Protein AF-A0A366HM52-F1 (afdb_monomer_lite)

InterPro domains:
  IPR000440 NADH:ubiquinone/plastoquinone oxidoreductase, chain 3 [PF00507] (66-163)
  IPR000440 NADH:ubiquinone/plastoquinone oxidoreductase, chain 3 [PTHR11058] (51-164)
  IPR023043 NAD(P)H-quinone oxidoreductase subunit 3, bacterial/plastid [MF_01394] (47-164)
  IPR038430 NADH:ubiquinone oxidoreductase, subunit 3 superfamily [G3DSA:1.20.58.1610] (34-163)

Structure (mmCIF, N/CA/C/O backbone):
data_AF-A0A366HM52-F1
#
_entry.id   AF-A0A366HM52-F1
#
loop_
_atom_site.group_PDB
_atom_site.id
_atom_site.type_symbol
_atom_site.label_atom_id
_atom_site.label_alt_id
_atom_site.label_comp_id
_atom_site.label_asym_id
_atom_site.label_entity_id
_atom_site.label_seq_id
_atom_site.pdbx_PDB_ins_code
_atom_site.Cartn_x
_atom_site.Cartn_y
_atom_site.Cartn_z
_atom_site.occupancy
_atom_site.B_iso_or_equiv
_atom_site.auth_seq_id
_atom_site.auth_comp_id
_atom_site.auth_asym_id
_atom_site.auth_atom_id
_atom_site.pdbx_PDB_model_num
ATOM 1 N N . MET A 1 1 ? 30.828 -22.956 -62.944 1.00 57.06 1 MET A N 1
ATOM 2 C CA . MET A 1 1 ? 30.428 -24.337 -62.572 1.00 57.06 1 MET A CA 1
ATOM 3 C C . MET A 1 1 ? 31.557 -25.180 -61.943 1.00 57.06 1 MET A C 1
ATOM 5 O O . MET A 1 1 ? 31.342 -26.361 -61.714 1.00 57.06 1 MET A O 1
ATOM 9 N N . LEU A 1 2 ? 32.717 -24.611 -61.565 1.00 57.00 2 LEU A N 1
ATOM 10 C CA . LEU A 1 2 ? 33.902 -25.400 -61.168 1.00 57.00 2 LEU A CA 1
ATOM 11 C C . LEU A 1 2 ? 34.063 -25.725 -59.660 1.00 57.00 2 LEU A C 1
ATOM 13 O O . LEU A 1 2 ? 34.934 -26.509 -59.310 1.00 57.00 2 LEU A O 1
ATOM 17 N N . PHE A 1 3 ? 33.243 -25.172 -58.754 1.00 59.06 3 PHE A N 1
ATOM 18 C CA . PHE A 1 3 ? 33.455 -25.298 -57.290 1.00 59.06 3 PHE A CA 1
ATOM 19 C C . PHE A 1 3 ? 32.353 -26.055 -56.521 1.00 59.06 3 PHE A C 1
ATOM 21 O O . PHE A 1 3 ? 32.420 -26.204 -55.299 1.00 59.06 3 PHE A O 1
ATOM 28 N N . ALA A 1 4 ? 31.337 -26.574 -57.215 1.00 60.84 4 ALA A N 1
ATOM 29 C CA . ALA A 1 4 ? 30.258 -27.350 -56.600 1.00 60.84 4 ALA A CA 1
ATOM 30 C C . ALA A 1 4 ? 30.695 -28.694 -55.961 1.00 60.84 4 ALA A C 1
ATOM 32 O O . ALA A 1 4 ? 30.174 -29.012 -54.885 1.00 60.84 4 ALA A O 1
ATOM 33 N N . PRO A 1 5 ? 31.627 -29.487 -56.536 1.00 61.19 5 PRO A N 1
ATOM 34 C CA . PRO A 1 5 ? 31.992 -30.773 -55.940 1.00 61.19 5 PRO A CA 1
ATOM 35 C C . PRO A 1 5 ? 32.843 -30.604 -54.674 1.00 61.19 5 PRO A C 1
ATOM 37 O O . PRO A 1 5 ? 32.618 -31.314 -53.696 1.00 61.19 5 PRO A O 1
ATOM 40 N N . LEU A 1 6 ? 33.726 -29.599 -54.627 1.00 66.06 6 LEU A N 1
ATOM 41 C CA . LEU A 1 6 ? 34.613 -29.351 -53.484 1.00 66.06 6 LEU A CA 1
ATOM 42 C C . LEU A 1 6 ? 33.846 -28.874 -52.237 1.00 66.06 6 LEU A C 1
ATOM 44 O O . LEU A 1 6 ? 34.102 -29.347 -51.132 1.00 66.06 6 LEU A O 1
ATOM 48 N N . ARG A 1 7 ? 32.825 -28.019 -52.407 1.00 64.12 7 ARG A N 1
ATOM 49 C CA . ARG A 1 7 ? 31.928 -27.620 -51.303 1.00 64.12 7 ARG A CA 1
ATOM 50 C C . ARG A 1 7 ? 31.116 -28.793 -50.755 1.00 64.12 7 ARG A C 1
ATOM 52 O O . ARG A 1 7 ? 30.905 -28.868 -49.548 1.00 64.12 7 ARG A O 1
ATOM 59 N N . ARG A 1 8 ? 30.666 -29.721 -51.609 1.00 66.19 8 ARG A N 1
ATOM 60 C CA . ARG A 1 8 ? 29.955 -30.931 -51.154 1.00 66.19 8 ARG A CA 1
ATOM 61 C C . ARG A 1 8 ? 30.884 -31.881 -50.400 1.00 66.19 8 ARG A C 1
ATOM 63 O O . ARG A 1 8 ? 30.443 -32.489 -49.427 1.00 66.19 8 ARG A O 1
ATOM 70 N N . LEU A 1 9 ? 32.148 -31.970 -50.810 1.00 70.31 9 LEU A N 1
ATOM 71 C CA . LEU A 1 9 ? 33.140 -32.838 -50.179 1.00 70.31 9 LEU A CA 1
ATOM 72 C C . LEU A 1 9 ? 33.579 -32.302 -48.810 1.00 70.31 9 LEU A C 1
ATOM 74 O O . LEU A 1 9 ? 33.543 -33.045 -47.835 1.00 70.31 9 LEU A O 1
ATOM 78 N N . LEU A 1 10 ? 33.858 -30.999 -48.700 1.00 70.12 10 LEU A N 1
ATOM 79 C CA . LEU A 1 10 ? 34.196 -30.353 -47.424 1.00 70.12 10 LEU A CA 1
ATOM 80 C C . LEU A 1 10 ? 33.035 -30.401 -46.424 1.00 70.12 10 LEU A C 1
ATOM 82 O O . LEU A 1 10 ? 33.249 -30.646 -45.240 1.00 70.12 10 LEU A O 1
ATOM 86 N N . ARG A 1 11 ? 31.789 -30.251 -46.894 1.00 66.69 11 ARG A N 1
ATOM 87 C CA . ARG A 1 11 ? 30.605 -30.358 -46.029 1.00 66.69 11 ARG A CA 1
ATOM 88 C C . ARG A 1 11 ? 30.383 -31.789 -45.532 1.00 66.69 11 ARG A C 1
ATOM 90 O O . ARG A 1 11 ? 30.017 -31.969 -44.378 1.00 66.69 11 ARG A O 1
ATOM 97 N N . ARG A 1 12 ? 30.636 -32.803 -46.371 1.00 66.06 12 ARG A N 1
ATOM 98 C CA . ARG A 1 12 ? 30.582 -34.221 -45.966 1.00 66.06 12 ARG A CA 1
ATOM 99 C C . ARG A 1 12 ? 31.720 -34.597 -45.017 1.00 66.06 12 ARG A C 1
ATOM 101 O O . ARG A 1 12 ? 31.486 -35.349 -44.081 1.00 66.06 12 ARG A O 1
ATOM 108 N N . PHE A 1 13 ? 32.914 -34.043 -45.215 1.00 67.56 13 PHE A N 1
ATOM 109 C CA . PHE A 1 13 ? 34.057 -34.289 -44.338 1.00 67.56 13 PHE A CA 1
ATOM 110 C C . PHE A 1 13 ? 33.859 -33.651 -42.953 1.00 67.56 13 PHE A C 1
ATOM 112 O O . PHE A 1 13 ? 34.030 -34.326 -41.945 1.00 67.56 13 PHE A O 1
ATOM 119 N N . ALA A 1 14 ? 33.381 -32.402 -42.891 1.00 65.94 14 ALA A N 1
ATOM 120 C CA . ALA A 1 14 ? 33.067 -31.730 -41.627 1.00 65.94 14 ALA A CA 1
ATOM 121 C C . ALA A 1 14 ? 31.918 -32.411 -40.853 1.00 65.94 14 ALA A C 1
ATOM 123 O O . ALA A 1 14 ? 31.990 -32.537 -39.634 1.00 65.94 14 ALA A O 1
ATOM 124 N N . LEU A 1 15 ? 30.883 -32.897 -41.554 1.00 60.12 15 LEU A N 1
ATOM 125 C CA . LEU A 1 15 ? 29.769 -33.629 -40.932 1.00 60.12 15 LEU A CA 1
ATOM 126 C C . LEU A 1 15 ? 30.182 -35.008 -40.394 1.00 60.12 15 LEU A C 1
ATOM 128 O O . LEU A 1 15 ? 29.642 -35.437 -39.379 1.00 60.12 15 LEU A O 1
ATOM 132 N N . ASN A 1 16 ? 31.145 -35.677 -41.035 1.00 58.91 16 ASN A N 1
ATOM 133 C CA . ASN A 1 16 ? 31.634 -36.984 -40.591 1.00 58.91 16 ASN A CA 1
ATOM 134 C C . ASN A 1 16 ? 32.716 -36.886 -39.504 1.00 58.91 16 ASN A C 1
ATOM 136 O O . ASN A 1 16 ? 32.848 -37.808 -38.708 1.00 58.91 16 ASN A O 1
ATOM 140 N N . MET A 1 17 ? 33.478 -35.788 -39.447 1.00 63.66 17 MET A N 1
ATOM 141 C CA . MET A 1 17 ? 34.563 -35.613 -38.472 1.00 63.66 17 MET A CA 1
ATOM 142 C C . MET A 1 17 ? 34.058 -35.291 -37.055 1.00 63.66 17 MET A C 1
ATOM 144 O O . MET A 1 17 ? 34.764 -35.550 -36.087 1.00 63.66 17 MET A O 1
ATOM 148 N N . PHE A 1 18 ? 32.833 -34.769 -36.920 1.00 54.91 18 PHE A N 1
ATOM 149 C CA . PHE A 1 18 ? 32.245 -34.368 -35.633 1.00 54.91 18 PHE A CA 1
ATOM 150 C C . PHE A 1 18 ? 31.010 -35.190 -35.229 1.00 54.91 18 PHE A C 1
ATOM 152 O O . PHE A 1 18 ? 30.198 -34.751 -34.415 1.00 54.91 18 PHE A O 1
ATOM 159 N N . GLN A 1 19 ? 30.836 -36.386 -35.799 1.00 56.78 19 GLN A N 1
ATOM 160 C CA . GLN A 1 19 ? 29.822 -37.326 -35.330 1.00 56.78 19 GLN A CA 1
ATOM 161 C C . GLN A 1 19 ? 30.469 -38.364 -34.411 1.00 56.78 19 GLN A C 1
ATOM 163 O O . GLN A 1 19 ? 31.192 -39.230 -34.906 1.00 56.78 19 GLN A O 1
ATOM 168 N N . PRO A 1 20 ? 30.184 -38.357 -33.093 1.00 54.28 20 PRO A N 1
ATOM 169 C CA . PRO A 1 20 ? 30.454 -39.541 -32.294 1.00 54.28 20 PRO A CA 1
ATOM 170 C C . PRO A 1 20 ? 29.673 -40.707 -32.919 1.00 54.28 20 PRO A C 1
ATOM 172 O O . PRO A 1 20 ? 28.491 -40.562 -33.264 1.00 54.28 20 PRO A O 1
ATOM 175 N N . ALA A 1 21 ? 30.344 -41.843 -33.115 1.00 60.34 21 ALA A N 1
ATOM 176 C CA . ALA A 1 21 ? 29.770 -43.072 -33.656 1.00 60.34 21 ALA A CA 1
ATOM 177 C C . ALA A 1 21 ? 28.731 -43.646 -32.676 1.00 60.34 21 ALA A C 1
ATOM 179 O O . ALA A 1 21 ? 28.987 -44.563 -31.907 1.00 60.34 21 ALA A O 1
ATOM 180 N N . GLN A 1 22 ? 27.548 -43.042 -32.669 1.00 59.34 22 GLN A N 1
ATOM 181 C CA . GLN A 1 22 ? 26.386 -43.435 -31.886 1.00 59.34 22 GLN A CA 1
ATOM 182 C C . GLN A 1 22 ? 25.403 -44.119 -32.837 1.00 59.34 22 GLN A C 1
ATOM 184 O O . GLN A 1 22 ? 24.932 -43.492 -33.792 1.00 59.34 22 GLN A O 1
ATOM 189 N N . SER A 1 23 ? 25.124 -45.400 -32.577 1.00 62.41 23 SER A N 1
ATOM 190 C CA . SER A 1 23 ? 24.121 -46.215 -33.277 1.00 62.41 23 SER A CA 1
ATOM 191 C C . SER A 1 23 ? 22.797 -45.457 -33.427 1.00 62.41 23 SER A C 1
ATOM 193 O O . SER A 1 23 ? 22.345 -44.788 -32.495 1.00 62.41 23 SER A O 1
ATOM 195 N N . SER A 1 24 ? 22.155 -45.577 -34.592 1.00 59.50 24 SER A N 1
ATOM 196 C CA . SER A 1 24 ? 20.896 -44.904 -34.946 1.00 59.50 24 SER A CA 1
ATOM 197 C C . SER A 1 24 ? 19.782 -45.113 -33.909 1.00 59.50 24 SER A C 1
ATOM 199 O O . SER A 1 24 ? 18.957 -44.223 -33.709 1.00 59.50 24 SER A O 1
ATOM 201 N N . ALA A 1 25 ? 19.796 -46.251 -33.205 1.00 59.47 25 ALA A N 1
ATOM 202 C CA . ALA A 1 25 ? 18.882 -46.544 -32.103 1.00 59.47 25 ALA A CA 1
ATOM 203 C C . ALA A 1 25 ? 19.224 -45.753 -30.823 1.00 59.47 25 ALA A C 1
ATOM 205 O O . ALA A 1 25 ? 18.335 -45.186 -30.193 1.00 59.47 25 ALA A O 1
ATOM 206 N N . GLY A 1 26 ? 20.511 -45.629 -30.477 1.00 55.94 26 GLY A N 1
ATOM 207 C CA . GLY A 1 26 ? 20.980 -44.836 -29.331 1.00 55.94 26 GLY A CA 1
ATOM 208 C C . GLY A 1 26 ? 20.739 -43.336 -29.513 1.00 55.94 26 GLY A C 1
ATOM 209 O O . GLY A 1 26 ? 20.319 -42.655 -28.581 1.00 55.94 26 GLY A O 1
ATOM 210 N N . ARG A 1 27 ? 20.874 -42.837 -30.748 1.00 57.19 27 ARG A N 1
ATOM 211 C CA . ARG A 1 27 ? 20.586 -41.439 -31.105 1.00 57.19 27 ARG A CA 1
ATOM 212 C C . ARG A 1 27 ? 19.093 -41.092 -30.955 1.00 57.19 27 ARG A C 1
ATOM 214 O O . ARG A 1 27 ? 18.766 -39.981 -30.556 1.00 57.19 27 ARG A O 1
ATOM 221 N N . GLN A 1 28 ? 18.184 -42.036 -31.216 1.00 59.22 28 GLN A N 1
ATOM 222 C CA . GLN A 1 28 ? 16.736 -41.857 -31.009 1.00 59.22 28 GLN A CA 1
ATOM 223 C C . GLN A 1 28 ? 16.335 -41.956 -29.530 1.00 59.22 28 GLN A C 1
ATOM 225 O O . GLN A 1 28 ? 15.571 -41.123 -29.050 1.00 59.22 28 GLN A O 1
ATOM 230 N N . VAL A 1 29 ? 16.887 -42.917 -28.782 1.00 59.94 29 VAL A N 1
ATOM 231 C CA . VAL A 1 29 ? 16.592 -43.086 -27.347 1.00 59.94 29 VAL A CA 1
ATOM 232 C C . VAL A 1 29 ? 17.136 -41.916 -26.523 1.00 59.94 29 VAL A C 1
ATOM 234 O O . VAL A 1 29 ? 16.447 -41.430 -25.626 1.00 59.94 29 VAL A O 1
ATOM 237 N N . GLN A 1 30 ? 18.317 -41.393 -26.862 1.00 58.06 30 GLN A N 1
ATOM 238 C CA . GLN A 1 30 ? 18.891 -40.227 -26.193 1.00 58.06 30 GLN A CA 1
ATOM 239 C C . GLN A 1 30 ? 18.096 -38.954 -26.511 1.00 58.06 30 GLN A C 1
ATOM 241 O O . GLN A 1 30 ? 17.756 -38.215 -25.592 1.00 58.06 30 GLN A O 1
ATOM 246 N N . ASN A 1 31 ? 17.677 -38.752 -27.765 1.00 54.44 31 ASN A N 1
ATOM 247 C CA . ASN A 1 31 ? 16.841 -37.607 -28.136 1.00 54.44 31 ASN A CA 1
ATOM 248 C C . ASN A 1 31 ? 15.433 -37.675 -27.513 1.00 54.44 31 ASN A C 1
ATOM 250 O O . ASN A 1 31 ? 14.925 -36.646 -27.084 1.00 54.44 31 ASN A O 1
ATOM 254 N N . ALA A 1 32 ? 14.834 -38.867 -27.390 1.00 60.31 32 ALA A N 1
ATOM 255 C CA . ALA A 1 32 ? 13.515 -39.068 -26.776 1.00 60.31 32 ALA A CA 1
ATOM 256 C C . ALA A 1 32 ? 13.523 -39.019 -25.235 1.00 60.31 32 ALA A C 1
ATOM 258 O O . ALA A 1 32 ? 12.476 -38.802 -24.618 1.00 60.31 32 ALA A O 1
ATOM 259 N N . THR A 1 33 ? 14.683 -39.254 -24.613 1.00 58.22 33 THR A N 1
ATOM 260 C CA . THR A 1 33 ? 14.890 -39.126 -23.160 1.00 58.22 33 THR A CA 1
ATOM 261 C C . THR A 1 33 ? 15.229 -37.684 -22.787 1.00 58.22 33 THR A C 1
ATOM 263 O O . THR A 1 33 ? 14.632 -37.141 -21.862 1.00 58.22 33 THR A O 1
ATOM 266 N N . ILE A 1 34 ? 16.098 -37.024 -23.563 1.00 59.38 34 ILE A N 1
ATOM 267 C CA . ILE A 1 34 ? 16.428 -35.602 -23.390 1.00 59.38 34 ILE A CA 1
ATOM 268 C C . ILE A 1 34 ? 15.184 -34.732 -23.607 1.00 59.38 34 ILE A C 1
ATOM 270 O O . ILE A 1 34 ? 14.916 -33.850 -22.797 1.00 59.38 34 ILE A O 1
ATOM 274 N N . SER A 1 35 ? 14.363 -35.022 -24.624 1.00 55.59 35 SER A N 1
ATOM 275 C CA . SER A 1 35 ? 13.131 -34.262 -24.874 1.00 55.59 35 SER A CA 1
ATOM 276 C C . SER A 1 35 ? 12.038 -34.485 -23.820 1.00 55.59 35 SER A C 1
ATOM 278 O O . SER A 1 35 ? 11.141 -33.656 -23.691 1.00 55.59 35 SER A O 1
ATOM 280 N N . ARG A 1 36 ? 12.078 -35.595 -23.067 1.00 56.75 36 ARG A N 1
ATOM 281 C CA . ARG A 1 36 ? 11.136 -35.869 -21.964 1.00 56.75 36 ARG A CA 1
ATOM 282 C C . ARG A 1 36 ? 11.553 -35.242 -20.638 1.00 56.75 36 ARG A C 1
ATOM 284 O O . ARG A 1 36 ? 10.673 -34.961 -19.831 1.00 56.75 36 ARG A O 1
ATOM 291 N N . PHE A 1 37 ? 12.849 -35.028 -20.428 1.00 58.88 37 PHE A N 1
ATOM 292 C CA . PHE A 1 37 ? 13.390 -34.390 -19.227 1.00 58.88 37 PHE A CA 1
ATOM 293 C C . PHE A 1 37 ? 13.212 -32.864 -19.274 1.00 58.88 37 PHE A C 1
ATOM 295 O O . PHE A 1 37 ? 12.865 -32.235 -18.289 1.00 58.88 37 PHE A O 1
ATOM 302 N N . THR A 1 38 ? 13.333 -32.238 -20.445 1.00 61.75 38 THR A N 1
ATOM 303 C CA . THR A 1 38 ? 13.291 -30.768 -20.532 1.00 61.75 38 THR A CA 1
ATOM 304 C C . THR A 1 38 ? 11.907 -30.159 -20.751 1.00 61.75 38 THR A C 1
ATOM 306 O O . THR A 1 38 ? 11.749 -28.971 -20.522 1.00 61.75 38 THR A O 1
ATOM 309 N N . TYR A 1 39 ? 10.884 -30.907 -21.170 1.00 55.19 39 TYR A N 1
ATOM 310 C CA . TYR A 1 39 ? 9.541 -30.326 -21.372 1.00 55.19 39 TYR A CA 1
ATOM 311 C C . TYR A 1 39 ? 8.555 -30.617 -20.234 1.00 55.19 39 TYR A C 1
ATOM 313 O O . TYR A 1 39 ? 7.678 -29.800 -19.945 1.00 55.19 39 TYR A O 1
ATOM 321 N N . ARG A 1 40 ? 8.694 -31.766 -19.564 1.00 51.75 40 ARG A N 1
ATOM 322 C CA . ARG A 1 40 ? 7.804 -32.159 -18.461 1.00 51.75 40 ARG A CA 1
ATOM 323 C C . ARG A 1 40 ? 8.139 -31.441 -17.151 1.00 51.75 40 ARG A C 1
ATOM 325 O O . ARG A 1 40 ? 7.234 -31.133 -16.385 1.00 51.75 40 ARG A O 1
ATOM 332 N N . ASP A 1 41 ? 9.407 -31.113 -16.938 1.00 53.44 41 ASP A N 1
ATOM 333 C CA . ASP A 1 41 ? 9.879 -30.536 -15.675 1.00 53.44 41 ASP A CA 1
ATOM 334 C C . ASP A 1 41 ? 9.654 -29.011 -15.617 1.00 53.44 41 ASP A C 1
ATOM 336 O O . ASP A 1 41 ? 9.393 -28.452 -14.555 1.00 53.44 41 ASP A O 1
ATOM 340 N N . TRP A 1 42 ? 9.644 -28.339 -16.774 1.00 56.06 42 TRP A N 1
ATOM 341 C CA . TRP A 1 42 ? 9.401 -26.894 -16.889 1.00 56.06 42 TRP A CA 1
ATOM 342 C C . TRP A 1 42 ? 7.924 -26.494 -16.778 1.00 56.06 42 TRP A C 1
ATOM 344 O O . TRP A 1 42 ? 7.625 -25.358 -16.427 1.00 56.06 42 TRP A O 1
ATOM 354 N N . THR A 1 43 ? 6.991 -27.411 -17.048 1.00 55.69 43 THR A N 1
ATOM 355 C CA . THR A 1 43 ? 5.540 -27.143 -16.969 1.00 55.69 43 THR A CA 1
ATOM 356 C C . THR A 1 43 ? 4.925 -27.506 -15.613 1.00 55.69 43 THR A C 1
ATOM 358 O O . THR A 1 43 ? 3.799 -27.109 -15.327 1.00 55.69 43 THR A O 1
ATOM 361 N N . LEU A 1 44 ? 5.665 -28.216 -14.752 1.00 58.03 44 LEU A N 1
ATOM 362 C CA . LEU A 1 44 ? 5.198 -28.727 -13.454 1.00 58.03 44 LEU A CA 1
ATOM 363 C C . LEU A 1 44 ? 6.047 -28.246 -12.259 1.00 58.03 44 LEU A C 1
ATOM 365 O O . LEU A 1 44 ? 5.827 -28.677 -11.130 1.00 58.03 44 LEU A O 1
ATOM 369 N N . GLY A 1 45 ? 7.006 -27.345 -12.482 1.00 56.97 45 GLY A N 1
ATOM 370 C CA . GLY A 1 45 ? 7.976 -26.879 -11.485 1.00 56.97 45 GLY A CA 1
ATOM 371 C C . GLY A 1 45 ? 7.486 -25.804 -10.506 1.00 56.97 45 GLY A C 1
ATOM 372 O O . GLY A 1 45 ? 8.312 -25.090 -9.946 1.00 56.97 45 GLY A O 1
ATOM 373 N N . MET A 1 46 ? 6.178 -25.649 -10.275 1.00 61.97 46 MET A N 1
ATOM 374 C CA . MET A 1 46 ? 5.700 -24.820 -9.160 1.00 61.97 46 MET A CA 1
ATOM 375 C C . MET A 1 46 ? 5.799 -25.635 -7.871 1.00 61.97 46 MET A C 1
ATOM 377 O O . MET A 1 46 ? 4.883 -26.378 -7.518 1.00 61.97 46 MET A O 1
ATOM 381 N N . ASN A 1 47 ? 6.921 -25.521 -7.160 1.00 72.44 47 ASN A N 1
ATOM 382 C CA . ASN A 1 47 ? 7.070 -26.168 -5.863 1.00 72.44 47 ASN A CA 1
ATOM 383 C C . ASN A 1 47 ? 6.272 -25.395 -4.796 1.00 72.44 47 ASN A C 1
ATOM 385 O O . ASN A 1 47 ? 6.820 -24.597 -4.037 1.00 72.44 47 ASN A O 1
ATOM 389 N N . LEU A 1 48 ? 4.959 -25.649 -4.735 1.00 79.31 48 LEU A N 1
ATOM 390 C CA . LEU A 1 48 ? 4.042 -25.067 -3.744 1.00 79.31 48 LEU A CA 1
ATOM 391 C C . LEU A 1 48 ? 4.499 -25.288 -2.293 1.00 79.31 48 LEU A C 1
ATOM 393 O O . LEU A 1 48 ? 4.092 -24.543 -1.403 1.00 79.31 48 LEU A O 1
ATOM 397 N N . GLN A 1 49 ? 5.373 -26.269 -2.039 1.00 87.56 49 GLN A N 1
ATOM 398 C CA . GLN A 1 49 ? 5.915 -26.523 -0.705 1.00 87.56 49 GLN A CA 1
ATOM 399 C C . GLN A 1 49 ? 6.743 -25.337 -0.192 1.00 87.56 49 GLN A C 1
ATOM 401 O O . GLN A 1 49 ? 6.795 -25.119 1.014 1.00 87.56 49 GLN A O 1
ATOM 406 N N . GLN A 1 50 ? 7.331 -24.523 -1.077 1.00 89.06 50 GLN A N 1
ATOM 407 C CA . GLN A 1 50 ? 8.071 -23.319 -0.681 1.00 89.06 50 GLN A CA 1
ATOM 408 C C . GLN A 1 50 ? 7.168 -22.227 -0.086 1.00 89.06 50 GLN A C 1
ATOM 410 O O . GLN A 1 50 ? 7.625 -21.440 0.737 1.00 89.06 50 GLN A O 1
ATOM 415 N N . TYR A 1 51 ? 5.881 -22.204 -0.445 1.00 91.25 51 TYR A N 1
ATOM 416 C CA . TYR A 1 51 ? 4.902 -21.256 0.099 1.00 91.25 51 TYR A CA 1
ATOM 417 C C . TYR A 1 51 ? 4.217 -21.768 1.372 1.00 91.25 51 TYR A C 1
ATOM 419 O O . TYR A 1 51 ? 3.569 -20.994 2.079 1.00 91.25 51 TYR A O 1
ATOM 427 N N . PHE A 1 52 ? 4.375 -23.053 1.704 1.00 93.25 52 PHE A N 1
ATOM 428 C CA . PHE A 1 52 ? 3.763 -23.658 2.887 1.00 93.25 52 PHE A CA 1
ATOM 429 C C . PHE A 1 52 ? 4.146 -22.955 4.207 1.00 93.25 52 PHE A C 1
ATOM 431 O O . PHE A 1 52 ? 3.240 -22.687 4.997 1.00 93.25 52 PHE A O 1
ATOM 438 N N . PRO A 1 53 ? 5.417 -22.563 4.458 1.00 95.38 53 PRO A N 1
ATOM 439 C CA . PRO A 1 53 ? 5.775 -21.807 5.661 1.00 95.38 53 PRO A CA 1
ATOM 440 C C . PRO A 1 53 ? 5.085 -20.441 5.752 1.00 95.38 53 PRO A C 1
ATOM 442 O O . PRO A 1 53 ? 4.702 -20.025 6.842 1.00 95.38 53 PRO A O 1
ATOM 445 N N . VAL A 1 54 ? 4.887 -19.758 4.619 1.00 96.25 54 VAL A N 1
ATOM 446 C CA . VAL A 1 54 ? 4.200 -18.457 4.568 1.00 96.25 54 VAL A CA 1
ATOM 447 C C . VAL A 1 54 ? 2.724 -18.625 4.919 1.00 96.25 54 VAL A C 1
ATOM 449 O O . VAL A 1 54 ? 2.197 -17.886 5.748 1.00 96.25 54 VAL A O 1
ATOM 452 N N . LEU A 1 55 ? 2.066 -19.638 4.349 1.00 95.69 55 LEU A N 1
ATOM 453 C CA . LEU A 1 55 ? 0.682 -19.971 4.686 1.00 95.69 55 LEU A CA 1
ATOM 454 C C . LEU A 1 55 ? 0.541 -20.314 6.173 1.00 95.69 55 LEU A C 1
ATOM 456 O O . LEU A 1 55 ? -0.351 -19.798 6.843 1.00 95.69 55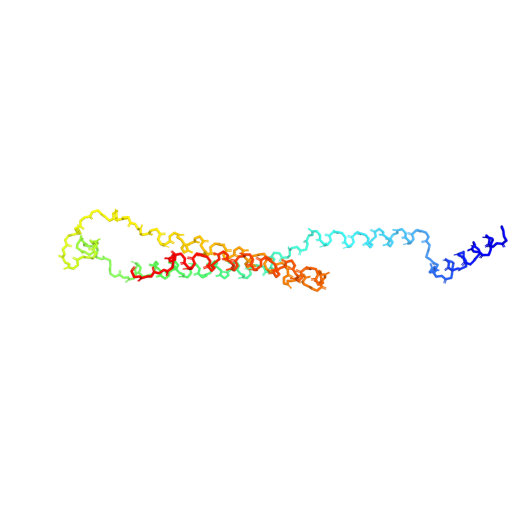 LEU A O 1
ATOM 460 N N . LEU A 1 56 ? 1.437 -21.155 6.697 1.00 97.12 56 LEU A N 1
ATOM 461 C CA . LEU A 1 56 ? 1.440 -21.540 8.105 1.00 97.12 56 LEU A CA 1
ATOM 462 C C . LEU A 1 56 ? 1.626 -20.320 9.015 1.00 97.12 56 LEU A C 1
ATOM 464 O O . LEU A 1 56 ? 0.924 -20.199 10.016 1.00 97.12 56 LEU A O 1
ATOM 468 N N . PHE A 1 57 ? 2.525 -19.402 8.653 1.00 97.81 57 PHE A N 1
ATOM 469 C CA . PHE A 1 57 ? 2.736 -18.157 9.385 1.00 97.81 57 PHE A CA 1
ATOM 470 C C . PHE A 1 57 ? 1.461 -17.312 9.446 1.00 97.81 57 PHE A C 1
ATOM 472 O O . PHE A 1 57 ? 1.065 -16.906 10.536 1.00 97.81 57 PHE A O 1
ATOM 479 N N . ILE A 1 58 ? 0.783 -17.106 8.311 1.00 98.19 58 ILE A N 1
ATOM 480 C CA . ILE A 1 58 ? -0.483 -16.361 8.257 1.00 98.19 58 ILE A CA 1
ATOM 481 C C . ILE A 1 58 ? -1.529 -17.032 9.155 1.00 98.19 58 ILE A C 1
ATOM 483 O O . ILE A 1 58 ? -2.129 -16.371 9.998 1.00 98.19 58 ILE A O 1
ATOM 487 N N . VAL A 1 59 ? -1.702 -18.353 9.039 1.00 98.19 59 VAL A N 1
ATOM 488 C CA . VAL A 1 59 ? -2.684 -19.108 9.833 1.00 98.19 59 VAL A CA 1
ATOM 489 C C . VAL A 1 59 ? -2.396 -19.003 11.330 1.00 98.19 59 VAL A C 1
ATOM 491 O O . VAL A 1 59 ? -3.296 -18.680 12.102 1.00 98.19 59 VAL A O 1
ATOM 494 N N . ILE A 1 60 ? -1.154 -19.242 11.757 1.00 98.44 60 ILE A N 1
ATOM 495 C CA . ILE A 1 60 ? -0.778 -19.178 13.174 1.00 98.44 60 ILE A CA 1
ATOM 496 C C . ILE A 1 60 ? -0.923 -17.749 13.707 1.00 98.44 60 ILE A C 1
ATOM 498 O O . ILE A 1 60 ? -1.491 -17.568 14.781 1.00 98.44 60 ILE A O 1
ATOM 502 N N . ALA A 1 61 ? -0.465 -16.733 12.968 1.00 98.31 61 ALA A N 1
ATOM 503 C CA . ALA A 1 61 ? -0.582 -15.335 13.379 1.00 98.31 61 ALA A CA 1
ATOM 504 C C . ALA A 1 61 ? -2.051 -14.923 13.563 1.00 98.31 61 ALA A C 1
ATOM 506 O O . ALA A 1 61 ? -2.410 -14.337 14.586 1.00 98.31 61 ALA A O 1
ATOM 507 N N . THR A 1 62 ? -2.918 -15.295 12.619 1.00 98.31 62 THR A N 1
ATOM 508 C CA . THR A 1 62 ? -4.361 -15.057 12.716 1.00 98.31 62 THR A CA 1
ATOM 509 C C . THR A 1 62 ? -4.980 -15.808 13.897 1.00 98.31 62 THR A C 1
ATOM 511 O O . THR A 1 62 ? -5.733 -15.207 14.662 1.00 98.31 62 THR A O 1
ATOM 514 N N . LEU A 1 63 ? -4.638 -17.086 14.102 1.00 98.38 63 LEU A N 1
ATOM 515 C CA . LEU A 1 63 ? -5.129 -17.876 15.238 1.00 98.38 63 LEU A CA 1
ATOM 516 C C . LEU A 1 63 ? -4.725 -17.260 16.578 1.00 98.38 63 LEU A C 1
ATOM 518 O O . LEU A 1 63 ? -5.568 -17.132 17.460 1.00 98.38 63 LEU A O 1
ATOM 522 N N . ILE A 1 64 ? -3.469 -16.835 16.723 1.00 98.38 64 ILE A N 1
ATOM 523 C CA . ILE A 1 64 ? -2.997 -16.149 17.930 1.00 98.38 64 ILE A CA 1
ATOM 524 C C . ILE A 1 64 ? -3.790 -14.855 18.144 1.00 98.38 64 ILE A C 1
ATOM 526 O O . ILE A 1 64 ? -4.267 -14.623 19.253 1.00 98.38 64 ILE A O 1
ATOM 530 N N . GLY A 1 65 ? -3.998 -14.048 17.097 1.00 98.00 65 GLY A N 1
ATOM 531 C CA . GLY A 1 65 ? -4.821 -12.837 17.173 1.00 98.00 65 GLY A CA 1
ATOM 532 C C . GLY A 1 65 ? -6.238 -13.118 17.687 1.00 98.00 65 GLY A C 1
ATOM 533 O O . GLY A 1 65 ? -6.698 -12.467 18.625 1.00 98.00 65 GLY A O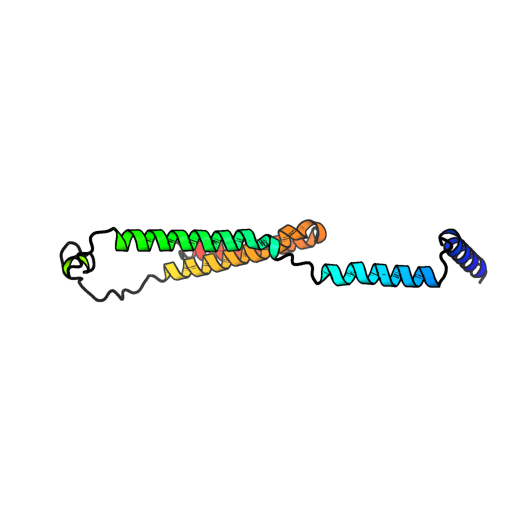 1
ATOM 534 N N . PHE A 1 66 ? -6.905 -14.144 17.149 1.00 98.12 66 PHE A N 1
ATOM 535 C CA . PHE A 1 66 ? -8.229 -14.562 17.618 1.00 98.12 66 PHE A CA 1
ATOM 536 C C . PHE A 1 66 ? -8.218 -15.099 19.052 1.00 98.12 66 PHE A C 1
ATOM 538 O O . PHE A 1 66 ? -9.112 -14.758 19.825 1.00 98.12 66 PHE A O 1
ATOM 545 N N . VAL A 1 67 ? -7.221 -15.903 19.431 1.00 98.00 67 VAL A N 1
ATOM 546 C CA . VAL A 1 67 ? -7.083 -16.426 20.799 1.00 98.00 67 VAL A CA 1
ATOM 547 C C . VAL A 1 67 ? -6.901 -15.285 21.794 1.00 98.00 67 VAL A C 1
ATOM 549 O O . VAL A 1 67 ? -7.535 -15.305 22.843 1.00 98.00 67 VAL A O 1
ATOM 552 N N . LEU A 1 68 ? -6.098 -14.270 21.469 1.00 97.44 68 LEU A N 1
ATOM 553 C CA . LEU A 1 68 ? -5.894 -13.110 22.337 1.00 97.44 68 LEU A CA 1
ATOM 554 C C . LEU A 1 68 ? -7.163 -12.257 22.468 1.00 97.44 68 LEU A C 1
ATOM 556 O O . LEU A 1 68 ? -7.512 -11.865 23.582 1.00 97.44 68 LEU A O 1
ATOM 560 N N . LEU A 1 69 ? -7.893 -12.023 21.372 1.00 96.88 69 LEU A N 1
ATOM 561 C CA . LEU A 1 69 ? -9.189 -11.334 21.416 1.00 96.88 69 LEU A CA 1
ATOM 562 C C . LEU A 1 69 ? -10.222 -12.115 22.246 1.00 96.88 69 LEU A C 1
ATOM 564 O O . LEU A 1 69 ? -10.902 -11.538 23.097 1.00 96.88 69 LEU A O 1
ATOM 568 N N . ALA A 1 70 ? -10.311 -13.434 22.050 1.00 96.69 70 ALA A N 1
ATOM 569 C CA . ALA A 1 70 ? -11.205 -14.305 22.811 1.00 96.69 70 ALA A CA 1
ATOM 570 C C . ALA A 1 70 ? -10.818 -14.360 24.295 1.00 96.69 70 ALA A C 1
ATOM 572 O O . ALA A 1 70 ? -11.682 -14.242 25.162 1.00 96.69 70 ALA A O 1
ATOM 573 N N . ALA A 1 71 ? -9.524 -14.469 24.602 1.00 96.50 71 ALA A N 1
ATOM 574 C CA . ALA A 1 71 ? -9.014 -14.439 25.966 1.00 96.50 71 ALA A CA 1
ATOM 575 C C . ALA A 1 71 ? -9.343 -13.107 26.648 1.00 96.50 71 ALA A C 1
ATOM 577 O O . ALA A 1 71 ? -9.867 -13.119 27.757 1.00 96.50 71 ALA A O 1
ATOM 578 N N . GLY A 1 72 ? -9.136 -11.969 25.976 1.00 95.12 72 GLY A N 1
ATOM 579 C CA . GLY A 1 72 ? -9.532 -10.657 26.498 1.00 95.12 72 GLY A CA 1
ATOM 580 C C . GLY A 1 72 ? -11.030 -10.575 26.801 1.00 95.12 72 GLY A C 1
ATOM 581 O O . GLY A 1 72 ? -11.433 -10.038 27.833 1.00 95.12 72 GLY A O 1
ATOM 582 N N . ARG A 1 73 ? -11.865 -11.184 25.952 1.00 92.12 73 ARG A N 1
ATOM 583 C CA . ARG A 1 73 ? -13.320 -11.216 26.133 1.00 92.12 73 ARG A CA 1
ATOM 584 C C . ARG A 1 73 ? -13.796 -12.156 27.248 1.00 92.12 73 ARG A C 1
ATOM 586 O O . ARG A 1 73 ? -14.831 -11.863 27.849 1.00 92.12 73 ARG A O 1
ATOM 593 N N . VAL A 1 74 ? -13.097 -13.269 27.491 1.00 94.94 74 VAL A N 1
ATOM 594 C CA . VAL A 1 74 ? -13.451 -14.288 28.501 1.00 94.94 74 VAL A CA 1
ATOM 595 C C . VAL A 1 74 ? -12.869 -13.960 29.876 1.00 94.94 74 VAL A C 1
ATOM 597 O O . VAL A 1 74 ? -13.550 -14.132 30.882 1.00 94.94 74 VAL A O 1
ATOM 600 N N . LEU A 1 75 ? -11.622 -13.486 29.931 1.00 95.50 75 LEU A N 1
ATOM 601 C CA . LEU A 1 75 ? -10.926 -13.155 31.178 1.00 95.50 75 LEU A CA 1
ATOM 602 C C . LEU A 1 75 ? -11.313 -11.767 31.714 1.00 95.50 75 LEU A C 1
ATOM 604 O O . LEU A 1 75 ? -11.194 -11.515 32.912 1.00 95.50 75 LEU A O 1
ATOM 608 N N . GLY A 1 76 ? -11.762 -10.860 30.842 1.00 91.62 76 GLY A N 1
ATOM 609 C CA . GLY A 1 76 ? -12.179 -9.511 31.217 1.00 91.62 76 GLY A CA 1
ATOM 610 C C . GLY A 1 76 ? -13.549 -9.471 31.917 1.00 91.62 76 GLY A C 1
ATOM 611 O O . GLY A 1 76 ? -14.465 -10.194 31.516 1.00 91.62 76 GLY A O 1
ATOM 612 N N . PRO A 1 77 ? -13.755 -8.593 32.922 1.00 89.62 77 PRO A N 1
ATOM 613 C CA . PRO A 1 77 ? -15.073 -8.368 33.510 1.00 89.62 77 PRO A CA 1
ATOM 614 C C . PRO A 1 77 ? -16.069 -7.851 32.463 1.00 89.62 77 PRO A C 1
ATOM 616 O O . PRO A 1 77 ? -15.954 -6.727 31.976 1.00 89.62 77 PRO A O 1
ATOM 619 N N . TYR A 1 78 ? -17.082 -8.653 32.140 1.00 87.94 78 TYR A N 1
ATOM 620 C CA . TYR A 1 78 ? -18.116 -8.266 31.183 1.00 87.94 78 TYR A CA 1
ATOM 621 C C . TYR A 1 78 ? -19.323 -7.647 31.896 1.00 87.94 78 TYR A C 1
ATOM 623 O O . TYR A 1 78 ? -20.163 -8.354 32.448 1.00 87.94 78 TYR A O 1
ATOM 631 N N . ARG A 1 79 ? -19.389 -6.310 31.909 1.00 90.62 79 ARG A N 1
ATOM 632 C CA . ARG A 1 79 ? -20.494 -5.518 32.482 1.00 90.62 79 ARG A CA 1
ATOM 633 C C . ARG A 1 79 ? -20.964 -4.463 31.471 1.00 90.62 79 ARG A C 1
ATOM 635 O O . ARG A 1 79 ? -20.575 -3.295 31.632 1.00 90.62 79 ARG A O 1
ATOM 642 N N . PRO A 1 80 ? -21.685 -4.880 30.408 1.00 90.00 80 PRO A N 1
ATOM 643 C CA . PRO A 1 80 ? -22.271 -3.950 29.452 1.00 90.00 80 PRO A CA 1
ATOM 644 C C . PRO A 1 80 ? -23.293 -3.069 30.171 1.00 90.00 80 PRO A C 1
ATOM 646 O O . PRO A 1 80 ? -24.008 -3.538 31.052 1.00 90.00 80 PRO A O 1
ATOM 649 N N . ASP A 1 81 ? -23.302 -1.797 29.816 1.00 91.69 81 ASP A N 1
ATOM 650 C CA . ASP A 1 81 ? -24.233 -0.789 30.308 1.00 91.69 81 ASP A CA 1
ATOM 651 C C . ASP A 1 81 ? -24.538 0.140 29.133 1.00 91.69 81 ASP A C 1
ATOM 653 O O . ASP A 1 81 ? -23.650 0.367 28.304 1.00 91.69 81 ASP A O 1
ATOM 657 N N . ASP A 1 82 ? -25.760 0.656 29.047 1.00 86.88 82 ASP A N 1
ATOM 658 C CA . ASP A 1 82 ? -26.197 1.451 27.896 1.00 86.88 82 ASP A CA 1
ATOM 659 C C . ASP A 1 82 ? -25.328 2.707 27.714 1.00 86.88 82 ASP A C 1
ATOM 661 O O . ASP A 1 82 ? -24.984 3.056 26.586 1.00 86.88 82 ASP A O 1
ATOM 665 N N . GLN A 1 83 ? -24.845 3.312 28.810 1.00 84.50 83 GLN A N 1
ATOM 666 C CA . GLN A 1 83 ? -23.931 4.461 28.758 1.00 84.50 83 GLN A CA 1
ATOM 667 C C . GLN A 1 83 ? -22.495 4.078 28.362 1.00 84.50 83 GLN A C 1
ATOM 669 O O . GLN A 1 83 ? -21.735 4.912 27.880 1.00 84.50 83 GLN A O 1
ATOM 674 N N . LYS A 1 84 ? -22.079 2.820 28.568 1.00 84.94 84 LYS A N 1
ATOM 675 C CA . LYS A 1 84 ? -20.759 2.328 28.119 1.00 84.94 84 LYS A CA 1
ATOM 676 C C . LYS A 1 84 ? -20.743 1.951 26.644 1.00 84.94 84 LYS A C 1
ATOM 678 O O . LYS A 1 84 ? -19.669 1.867 26.054 1.00 84.94 84 LYS A O 1
ATOM 683 N N . LEU A 1 85 ? -21.911 1.622 26.099 1.00 89.38 85 LEU A N 1
ATOM 684 C CA . LEU A 1 85 ? -22.092 1.209 24.712 1.00 89.38 85 LEU A CA 1
ATOM 685 C C . LEU A 1 85 ? -22.504 2.377 23.806 1.00 89.38 85 LEU A C 1
ATOM 687 O O . LEU A 1 85 ? -22.481 2.216 22.586 1.00 89.38 85 LEU A O 1
ATOM 691 N N . SER A 1 86 ? -22.857 3.535 24.374 1.00 85.94 86 SER A N 1
ATOM 692 C CA . SER A 1 86 ? -23.158 4.738 23.602 1.00 85.94 86 SER A CA 1
ATOM 693 C C . SER A 1 86 ? -21.890 5.327 22.958 1.00 85.94 86 SER A C 1
ATOM 695 O O . SER A 1 86 ? -20.808 5.253 23.552 1.00 85.94 86 SER A O 1
ATOM 697 N N . PRO A 1 87 ? -21.992 5.937 21.761 1.00 87.31 87 PRO A N 1
ATOM 698 C CA . PRO A 1 87 ? -20.886 6.662 21.141 1.00 87.31 87 PRO A CA 1
ATOM 699 C C . PRO A 1 87 ? -20.299 7.731 22.071 1.00 87.31 87 PRO A C 1
ATOM 701 O O . PRO A 1 87 ? -21.009 8.345 22.867 1.00 87.31 87 PRO A O 1
ATOM 704 N N . TYR A 1 88 ? -18.988 7.950 21.978 1.00 82.88 88 TYR A N 1
ATOM 705 C CA . TYR A 1 88 ? -18.308 8.952 22.792 1.00 82.88 88 TYR A CA 1
ATOM 706 C C . TYR A 1 88 ? -18.538 10.358 22.224 1.00 82.88 88 TYR A C 1
ATOM 708 O O . TYR A 1 88 ? -17.969 10.698 21.191 1.00 82.88 88 TYR A O 1
ATOM 716 N N . GLU A 1 89 ? -19.319 11.181 22.927 1.00 82.62 89 GLU A N 1
ATOM 717 C CA . GLU A 1 89 ? -19.581 12.576 22.545 1.00 82.62 89 GLU A CA 1
ATOM 718 C C . GLU A 1 89 ? -19.608 13.500 23.775 1.00 82.62 89 GLU A C 1
ATOM 720 O O . GLU A 1 89 ? -20.622 14.084 24.145 1.00 82.62 89 GLU A O 1
ATOM 725 N N . CYS A 1 90 ? -18.476 13.578 24.487 1.00 81.25 90 CYS A N 1
ATOM 726 C CA . CYS A 1 90 ? -18.274 14.481 25.634 1.00 81.25 90 CYS A CA 1
ATOM 727 C C . CYS A 1 90 ? -19.351 14.414 26.746 1.00 81.25 90 CYS A C 1
ATOM 729 O O . CYS A 1 90 ? -19.510 15.370 27.503 1.00 81.25 90 CYS A O 1
ATOM 731 N N . GLY A 1 91 ? -20.055 13.282 26.882 1.00 78.25 91 GLY A N 1
ATOM 732 C CA . GLY A 1 91 ? -21.094 13.067 27.899 1.00 78.25 91 GLY A CA 1
ATOM 733 C C . GLY A 1 91 ? -22.518 13.422 27.462 1.00 78.25 91 GLY A C 1
ATOM 734 O O . GLY A 1 91 ? -23.418 13.391 28.299 1.00 78.25 91 GLY A O 1
ATOM 735 N N . PHE A 1 92 ? -22.727 13.737 26.184 1.00 74.88 92 PHE A N 1
ATOM 736 C CA . PHE A 1 92 ? -24.044 13.962 25.599 1.00 74.88 92 PHE A CA 1
ATOM 737 C C . PHE A 1 92 ? -24.465 12.792 24.704 1.00 74.88 92 PHE A C 1
ATOM 739 O O . PHE A 1 92 ? -23.631 12.003 24.257 1.00 74.88 92 PHE A O 1
ATOM 746 N N . GLU A 1 93 ? -25.774 12.661 24.475 1.00 76.25 93 GLU A N 1
ATOM 747 C CA . GLU A 1 93 ? -26.281 11.770 23.430 1.00 76.25 93 GLU A CA 1
ATOM 748 C C . GLU A 1 93 ? -25.807 12.275 22.074 1.00 76.25 93 GLU A C 1
ATOM 750 O O . GLU A 1 93 ? -25.722 13.487 21.873 1.00 76.25 93 GLU A O 1
ATOM 755 N N . ALA A 1 94 ? -25.485 11.346 21.172 1.00 74.69 94 ALA A N 1
ATOM 756 C CA . ALA A 1 94 ? -24.855 11.722 19.925 1.00 74.69 94 ALA A CA 1
ATOM 757 C C . ALA A 1 94 ? -25.756 12.667 19.128 1.00 74.69 94 ALA A C 1
ATOM 759 O O . ALA A 1 94 ? -26.882 12.301 18.771 1.00 74.69 94 ALA A O 1
ATOM 760 N N . PHE A 1 95 ? -25.287 13.891 18.898 1.00 62.22 95 PHE A N 1
ATOM 761 C CA . PHE A 1 95 ? -26.041 14.862 18.136 1.00 62.22 95 PHE A CA 1
ATOM 762 C C . PHE A 1 95 ? -25.807 14.549 16.655 1.00 62.22 95 PHE A C 1
ATOM 764 O O . PHE A 1 95 ? -24.691 14.643 16.152 1.00 62.22 95 PHE A O 1
ATOM 771 N N . ASP A 1 96 ? -26.892 14.207 15.962 1.00 64.44 96 ASP A N 1
ATOM 772 C CA . ASP A 1 96 ? -26.994 14.075 14.504 1.00 64.44 96 ASP A CA 1
ATOM 773 C C . ASP A 1 96 ? -26.618 12.739 13.827 1.00 64.44 96 ASP A C 1
ATOM 775 O O . ASP A 1 96 ? -25.937 11.854 14.347 1.00 64.44 96 ASP A O 1
ATOM 779 N N . ASP A 1 97 ? -27.140 12.594 12.604 1.00 69.88 97 ASP A N 1
ATOM 780 C CA . ASP A 1 97 ? -26.854 11.487 11.692 1.00 69.88 97 ASP A CA 1
ATOM 781 C C . ASP A 1 97 ? -25.392 11.571 11.214 1.00 69.88 97 ASP A C 1
ATOM 783 O O . ASP A 1 97 ? -24.986 12.540 10.576 1.00 69.88 97 ASP A O 1
ATOM 787 N N . SER A 1 98 ? -24.595 10.525 11.462 1.00 67.12 98 SER A N 1
ATOM 788 C CA . SER A 1 98 ? -23.169 10.423 11.070 1.00 67.12 98 SER A CA 1
ATOM 789 C C . SER A 1 98 ? -22.894 10.458 9.550 1.00 67.12 98 SER A C 1
ATOM 791 O O . SER A 1 98 ? -21.767 10.241 9.099 1.00 67.12 98 SER A O 1
ATOM 793 N N . ARG A 1 99 ? -23.912 10.741 8.731 1.00 72.31 99 ARG A N 1
ATOM 794 C CA . ARG A 1 99 ? -23.865 10.832 7.267 1.00 72.31 99 ARG A CA 1
ATOM 795 C C . ARG A 1 99 ? -23.372 12.195 6.783 1.00 72.31 99 ARG A C 1
ATOM 797 O O . ARG A 1 99 ? -24.032 12.869 5.993 1.00 72.31 99 ARG A O 1
ATOM 804 N N . MET A 1 100 ? -22.182 12.589 7.220 1.00 72.62 100 MET A N 1
ATOM 805 C CA . MET A 1 100 ? -21.487 13.718 6.608 1.00 72.62 100 MET A CA 1
ATOM 806 C C . MET A 1 100 ? -20.908 13.323 5.247 1.00 72.62 100 MET A C 1
ATOM 808 O O . MET A 1 100 ? -20.424 12.207 5.053 1.00 72.62 100 MET A O 1
ATOM 812 N N . ASN A 1 101 ? -20.957 14.249 4.289 1.00 75.81 101 ASN A N 1
ATOM 813 C CA . ASN A 1 101 ? -20.251 14.071 3.028 1.00 75.81 101 ASN A CA 1
ATOM 814 C C . ASN A 1 101 ? -18.751 14.158 3.309 1.00 75.81 101 ASN A C 1
ATOM 816 O O . ASN A 1 101 ? -18.254 15.203 3.727 1.00 75.81 101 ASN A O 1
ATOM 820 N N . PHE A 1 102 ? -18.041 13.056 3.086 1.00 74.94 102 PHE A N 1
ATOM 821 C CA . PHE A 1 102 ? -16.586 13.060 3.105 1.00 74.94 102 PHE A CA 1
ATOM 822 C C . PHE A 1 102 ? -16.055 13.897 1.940 1.00 74.94 102 PHE A C 1
ATOM 824 O O . PHE A 1 102 ? -16.635 13.913 0.852 1.00 74.94 102 PHE A O 1
ATOM 831 N N . ASP A 1 103 ? -14.950 14.598 2.174 1.00 82.38 103 ASP A N 1
ATOM 832 C CA . ASP A 1 103 ? -14.335 15.443 1.159 1.00 82.38 103 ASP A CA 1
ATOM 833 C C . ASP A 1 103 ? -13.838 14.597 -0.033 1.00 82.38 103 ASP A C 1
ATOM 835 O O . ASP A 1 103 ? -13.261 13.518 0.136 1.00 82.38 103 ASP A O 1
ATOM 839 N N . VAL A 1 104 ? -14.043 15.095 -1.257 1.00 85.12 104 VAL A N 1
ATOM 840 C CA . VAL A 1 104 ? -13.600 14.450 -2.508 1.00 85.12 104 VAL A CA 1
ATOM 841 C C . VAL A 1 104 ? -12.077 14.253 -2.530 1.00 85.12 104 VAL A C 1
ATOM 843 O O . VAL A 1 104 ? -11.573 13.359 -3.209 1.00 85.12 104 VAL A O 1
ATOM 846 N N . ARG A 1 105 ? -11.327 15.028 -1.741 1.00 83.50 105 ARG A N 1
ATOM 847 C CA . ARG A 1 105 ? -9.870 14.913 -1.588 1.00 83.50 105 ARG A CA 1
ATOM 848 C C . ARG A 1 105 ? -9.398 13.500 -1.218 1.00 83.50 105 ARG A C 1
ATOM 850 O O . ARG A 1 105 ? -8.420 13.023 -1.791 1.00 83.50 105 ARG A O 1
ATOM 857 N N . TYR A 1 106 ? -10.121 12.769 -0.362 1.00 87.00 106 TYR A N 1
ATOM 858 C CA . TYR A 1 106 ? -9.761 11.381 -0.020 1.00 87.00 106 TYR A CA 1
ATOM 859 C C . TYR A 1 106 ? -9.823 10.440 -1.228 1.00 87.00 106 TYR A C 1
ATOM 861 O O . TYR A 1 106 ? -8.994 9.541 -1.374 1.00 87.00 106 TYR A O 1
ATOM 869 N N . TYR A 1 107 ? -10.783 10.672 -2.124 1.00 88.50 107 TYR A N 1
ATOM 870 C CA . TYR A 1 107 ? -10.923 9.912 -3.361 1.00 88.50 107 TYR A CA 1
ATOM 871 C C . TYR A 1 107 ? -9.791 10.217 -4.353 1.00 88.50 107 TYR A C 1
ATOM 873 O O . TYR A 1 107 ? -9.257 9.292 -4.968 1.00 88.50 107 TYR A O 1
ATOM 881 N N . LEU A 1 108 ? -9.368 11.483 -4.465 1.00 88.19 108 LEU A N 1
ATOM 882 C CA . LEU A 1 108 ? -8.247 11.880 -5.329 1.00 88.19 108 LEU A CA 1
ATOM 883 C C . LEU A 1 108 ? -6.938 11.195 -4.909 1.00 88.19 108 LEU A C 1
ATOM 885 O O . LEU A 1 108 ? -6.218 10.671 -5.757 1.00 88.19 108 LEU A O 1
ATOM 889 N N . ILE A 1 109 ? -6.672 11.111 -3.603 1.00 88.56 109 ILE A N 1
ATOM 890 C CA . ILE A 1 109 ? -5.492 10.416 -3.065 1.00 88.56 109 ILE A CA 1
ATOM 891 C C . ILE A 1 109 ? -5.566 8.912 -3.328 1.00 88.56 109 ILE A C 1
ATOM 893 O O . ILE A 1 109 ? -4.562 8.308 -3.699 1.00 88.56 109 ILE A O 1
ATOM 897 N N . ALA A 1 110 ? -6.745 8.303 -3.175 1.00 92.44 110 ALA A N 1
ATOM 898 C CA . ALA A 1 110 ? -6.930 6.879 -3.440 1.00 92.44 110 ALA A CA 1
ATOM 899 C C . ALA A 1 110 ? -6.655 6.527 -4.911 1.00 92.44 110 ALA A C 1
ATOM 901 O O . ALA A 1 110 ? -5.929 5.572 -5.184 1.00 92.44 110 ALA A O 1
ATOM 902 N N . ILE A 1 111 ? -7.173 7.312 -5.864 1.00 91.25 111 ILE A N 1
ATOM 903 C CA . ILE A 1 111 ? -6.869 7.108 -7.290 1.00 91.25 111 ILE A CA 1
ATOM 904 C C . ILE A 1 111 ? -5.382 7.308 -7.564 1.00 91.25 111 ILE A C 1
ATOM 906 O O . ILE A 1 111 ? -4.785 6.519 -8.294 1.00 91.25 111 ILE A O 1
ATOM 910 N N . LEU A 1 112 ? -4.779 8.346 -6.985 1.00 89.81 112 LEU A N 1
ATOM 911 C CA . LEU A 1 112 ? -3.366 8.625 -7.190 1.00 89.81 112 LEU A CA 1
ATOM 912 C C . LEU A 1 112 ? -2.4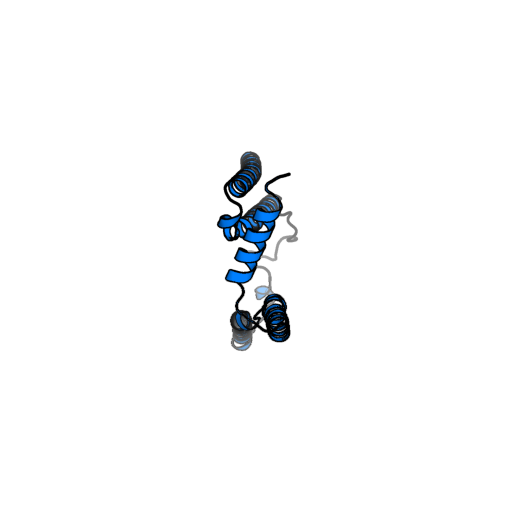86 7.474 -6.682 1.00 89.81 112 LEU A C 1
ATOM 914 O O . LEU A 1 112 ? -1.566 7.053 -7.378 1.00 89.81 112 LEU A O 1
ATOM 918 N N . PHE A 1 113 ? -2.809 6.919 -5.511 1.00 91.94 113 PHE A N 1
ATOM 919 C CA . PHE A 1 113 ? -2.143 5.735 -4.974 1.00 91.94 113 PHE A CA 1
ATOM 920 C C . PHE A 1 113 ? -2.281 4.529 -5.911 1.00 91.94 113 PHE A C 1
ATOM 922 O O . PHE A 1 113 ? -1.287 3.869 -6.192 1.00 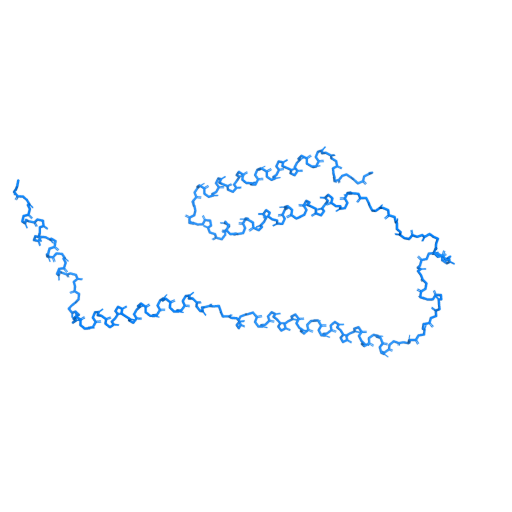91.94 113 PHE A O 1
ATOM 929 N N . ILE A 1 114 ? -3.477 4.279 -6.455 1.00 94.12 114 ILE A N 1
ATOM 930 C CA . ILE A 1 114 ? -3.709 3.188 -7.417 1.00 94.12 114 ILE A CA 1
ATOM 931 C C . ILE A 1 114 ? -2.865 3.373 -8.687 1.00 94.12 114 ILE A C 1
ATOM 933 O O . ILE A 1 114 ? -2.299 2.407 -9.196 1.00 94.12 114 ILE A O 1
ATOM 937 N N . LEU A 1 115 ? -2.764 4.601 -9.204 1.00 92.31 115 LEU A N 1
ATOM 938 C CA . LEU A 1 115 ? -1.959 4.898 -10.392 1.00 92.31 115 LEU A CA 1
ATOM 939 C C . LEU A 1 115 ? -0.462 4.666 -10.146 1.00 92.31 115 LEU A C 1
ATOM 941 O O . LEU A 1 115 ? 0.199 4.063 -10.990 1.00 92.31 115 LEU A O 1
ATOM 945 N N . PHE A 1 116 ? 0.059 5.088 -8.991 1.00 91.50 116 PHE A N 1
ATOM 946 C CA . PHE A 1 116 ? 1.455 4.848 -8.614 1.00 91.50 116 PHE A CA 1
ATOM 947 C C . PHE A 1 116 ? 1.758 3.377 -8.306 1.00 91.50 116 PHE A C 1
ATOM 949 O O . PHE A 1 116 ? 2.825 2.881 -8.659 1.00 91.50 116 PHE A O 1
ATOM 956 N N . ASP A 1 117 ? 0.833 2.647 -7.684 1.00 95.69 117 ASP A N 1
ATOM 957 C CA . ASP A 1 117 ? 1.001 1.207 -7.452 1.00 95.69 117 ASP A CA 1
ATOM 958 C C . ASP A 1 117 ? 1.075 0.448 -8.789 1.00 95.69 117 ASP A C 1
ATOM 960 O O . ASP A 1 117 ? 1.943 -0.400 -9.013 1.00 95.69 117 ASP A O 1
ATOM 964 N N . LEU A 1 118 ? 0.234 0.845 -9.748 1.00 94.00 118 LEU A N 1
ATOM 965 C CA . LEU A 1 118 ? 0.257 0.318 -11.109 1.00 94.00 118 LEU A CA 1
ATOM 966 C C . LEU A 1 118 ? 1.559 0.663 -11.855 1.00 94.00 118 LEU A C 1
ATOM 968 O O . LEU A 1 118 ? 2.075 -0.184 -12.585 1.00 94.00 118 LEU A O 1
ATOM 972 N N . GLU A 1 119 ? 2.129 1.855 -11.660 1.00 94.62 119 GLU A N 1
ATOM 973 C CA . GLU A 1 119 ? 3.452 2.216 -12.194 1.00 94.62 119 GLU A CA 1
ATOM 974 C C . GLU A 1 119 ? 4.527 1.218 -11.746 1.00 94.62 119 GLU A C 1
ATOM 976 O O . GLU A 1 119 ? 5.273 0.679 -12.569 1.00 94.62 119 GLU A O 1
ATOM 981 N N . ILE A 1 120 ? 4.564 0.914 -10.447 1.00 94.44 120 ILE A N 1
ATOM 982 C CA . ILE A 1 120 ? 5.525 -0.022 -9.859 1.00 94.44 120 ILE A CA 1
ATOM 983 C C . ILE A 1 120 ? 5.280 -1.446 -10.374 1.00 94.44 120 ILE A C 1
ATOM 985 O O . ILE A 1 120 ? 6.235 -2.156 -10.707 1.00 94.44 120 ILE A O 1
ATOM 989 N N . ALA A 1 121 ? 4.017 -1.854 -10.513 1.00 95.44 121 ALA A N 1
ATOM 990 C CA . ALA A 1 121 ? 3.660 -3.154 -11.072 1.00 95.44 121 ALA A CA 1
ATOM 991 C C . ALA A 1 121 ? 4.197 -3.347 -12.505 1.00 95.44 121 ALA A C 1
ATOM 993 O O . ALA A 1 121 ? 4.584 -4.461 -12.862 1.00 95.44 121 ALA A O 1
ATOM 994 N N . PHE A 1 122 ? 4.287 -2.281 -13.312 1.00 91.56 122 PHE A N 1
ATOM 995 C CA . PHE A 1 122 ? 4.916 -2.319 -14.640 1.00 91.56 122 PHE A CA 1
ATOM 996 C C . PHE A 1 122 ? 6.446 -2.225 -14.603 1.00 91.56 122 PHE A C 1
ATOM 998 O O . PHE A 1 122 ? 7.120 -2.819 -15.450 1.00 91.56 122 PHE A O 1
ATOM 1005 N N . LEU A 1 123 ? 7.010 -1.529 -13.617 1.00 92.94 123 LEU A N 1
ATOM 1006 C CA . LEU A 1 123 ? 8.458 -1.444 -13.436 1.00 92.94 123 LEU A CA 1
ATOM 1007 C C . LEU A 1 123 ? 9.085 -2.773 -13.009 1.00 92.94 123 LEU A C 1
ATOM 1009 O O . LEU A 1 123 ? 10.192 -3.079 -13.450 1.00 92.94 123 LEU A O 1
ATOM 1013 N N . PHE A 1 124 ? 8.404 -3.577 -12.191 1.00 93.56 124 PHE A N 1
ATOM 1014 C CA . PHE A 1 124 ? 8.954 -4.833 -11.668 1.00 93.56 124 PHE A CA 1
ATOM 1015 C C . PHE A 1 124 ? 9.364 -5.838 -12.762 1.00 93.56 124 PHE A C 1
ATOM 1017 O O . PHE A 1 124 ? 10.520 -6.273 -12.754 1.00 93.56 124 PHE A O 1
ATOM 1024 N N . PRO A 1 125 ? 8.492 -6.202 -13.726 1.00 90.94 125 PRO A N 1
ATOM 1025 C CA . PRO A 1 125 ? 8.863 -7.106 -14.812 1.00 90.94 125 PRO A CA 1
ATOM 1026 C C . PRO A 1 125 ? 10.032 -6.578 -15.646 1.00 90.94 125 PRO A C 1
ATOM 1028 O O . PRO A 1 125 ? 10.933 -7.340 -15.992 1.00 90.94 125 PRO A O 1
ATOM 1031 N N . TRP A 1 126 ? 10.048 -5.271 -15.931 1.00 91.38 126 TRP A N 1
ATOM 1032 C CA . TRP A 1 126 ? 11.156 -4.647 -16.648 1.00 91.38 126 TRP A CA 1
ATOM 1033 C C . TRP A 1 126 ? 12.460 -4.699 -15.849 1.00 91.38 126 TRP A C 1
ATOM 1035 O O . TRP A 1 126 ? 13.492 -5.048 -16.413 1.00 91.38 126 TRP A O 1
ATOM 1045 N N . ALA A 1 127 ? 12.429 -4.407 -14.546 1.00 91.50 127 ALA A N 1
ATOM 1046 C CA . ALA A 1 127 ? 13.615 -4.424 -13.694 1.00 91.50 127 ALA A CA 1
ATOM 1047 C C . ALA A 1 127 ? 14.256 -5.820 -13.661 1.00 91.50 127 ALA A C 1
ATOM 1049 O O . ALA A 1 127 ? 15.474 -5.944 -13.810 1.00 91.50 127 ALA A O 1
ATOM 1050 N N . ILE A 1 128 ? 13.429 -6.866 -13.551 1.00 93.44 128 ILE A N 1
ATOM 1051 C CA . ILE A 1 128 ? 13.872 -8.267 -13.545 1.00 93.44 128 ILE A CA 1
ATOM 1052 C C . ILE A 1 128 ? 14.454 -8.674 -14.907 1.00 93.44 128 ILE A C 1
ATOM 1054 O O . ILE A 1 128 ? 15.473 -9.356 -14.954 1.00 93.44 128 ILE A O 1
ATOM 1058 N N . ALA A 1 129 ? 13.840 -8.245 -16.012 1.00 89.31 129 ALA A N 1
ATOM 1059 C CA . ALA A 1 129 ? 14.263 -8.609 -17.367 1.00 89.31 129 ALA A CA 1
ATOM 1060 C C . ALA A 1 129 ? 15.255 -7.616 -18.009 1.00 89.31 129 ALA A C 1
ATOM 1062 O O . ALA A 1 129 ? 15.643 -7.791 -19.162 1.00 89.31 129 ALA A O 1
ATOM 1063 N N . SER A 1 130 ? 15.688 -6.575 -17.292 1.00 85.88 130 SER A N 1
ATOM 1064 C CA . SER A 1 130 ? 16.450 -5.438 -17.839 1.00 85.88 130 SER A CA 1
ATOM 1065 C C . SER A 1 130 ? 17.743 -5.825 -18.573 1.00 85.88 130 SER A C 1
ATOM 1067 O O . SER A 1 130 ? 18.147 -5.128 -19.506 1.00 85.88 130 SER A O 1
ATOM 1069 N N . GLY A 1 131 ? 18.353 -6.959 -18.213 1.00 85.81 131 GLY A N 1
ATOM 1070 C CA . GLY A 1 131 ? 19.539 -7.503 -18.880 1.00 85.81 131 GLY A CA 1
ATOM 1071 C C . GLY A 1 131 ? 19.326 -7.912 -20.344 1.00 85.81 131 GLY A C 1
ATOM 1072 O O . GLY A 1 131 ? 20.260 -7.803 -21.135 1.00 85.81 131 GLY A O 1
ATOM 1073 N N . ASP A 1 132 ? 18.110 -8.315 -20.728 1.00 86.06 132 ASP A N 1
ATOM 1074 C CA . ASP A 1 132 ? 17.824 -8.880 -22.058 1.00 86.06 132 ASP A CA 1
ATOM 1075 C C . ASP A 1 132 ? 17.260 -7.847 -23.051 1.00 86.06 132 ASP A C 1
ATOM 1077 O O . ASP A 1 132 ? 17.386 -7.997 -24.266 1.00 86.06 132 ASP A O 1
ATOM 1081 N N . ILE A 1 133 ? 16.630 -6.781 -22.547 1.00 84.75 133 ILE A N 1
ATOM 1082 C CA . ILE A 1 133 ? 15.838 -5.825 -23.348 1.00 84.75 133 ILE A CA 1
ATOM 1083 C C . ILE A 1 133 ? 16.712 -4.673 -23.894 1.00 84.75 133 ILE A C 1
ATOM 1085 O O . ILE A 1 133 ? 16.322 -3.948 -24.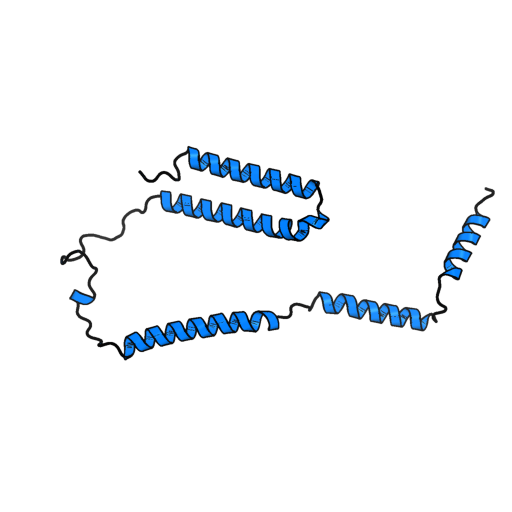816 1.00 84.75 133 ILE A O 1
ATOM 1089 N N . GLY A 1 134 ? 17.920 -4.505 -23.344 1.00 85.88 134 GLY A N 1
ATOM 1090 C CA . GLY A 1 134 ? 18.909 -3.526 -23.793 1.00 85.88 134 GLY A CA 1
ATOM 1091 C C . GLY A 1 134 ? 18.429 -2.066 -23.739 1.00 85.88 134 GLY A C 1
ATOM 1092 O O . GLY A 1 134 ? 17.503 -1.699 -23.014 1.00 85.88 134 GLY A O 1
ATOM 1093 N N . LEU A 1 135 ? 19.070 -1.206 -24.538 1.00 89.19 135 LEU A N 1
ATOM 1094 C CA . LEU A 1 135 ? 18.826 0.246 -24.552 1.00 89.19 135 LEU A CA 1
ATOM 1095 C C . LEU A 1 135 ? 17.401 0.636 -24.977 1.00 89.19 135 LEU A C 1
ATOM 1097 O O . LEU A 1 135 ? 16.906 1.679 -24.556 1.00 89.19 135 LEU A O 1
ATOM 1101 N N . VAL A 1 136 ? 16.735 -0.183 -25.795 1.00 89.31 136 VAL A N 1
ATOM 1102 C CA . VAL A 1 136 ? 15.357 0.089 -26.233 1.00 89.31 136 VAL A CA 1
ATOM 1103 C C . VAL A 1 136 ? 14.396 -0.039 -25.054 1.00 89.31 136 VAL A C 1
ATOM 1105 O O . VAL A 1 136 ? 13.623 0.882 -24.806 1.00 89.31 136 VAL A O 1
ATOM 1108 N N . GLY A 1 137 ? 14.501 -1.122 -24.274 1.00 89.25 137 GLY A N 1
ATOM 1109 C CA . GLY A 1 137 ? 13.680 -1.311 -23.076 1.00 89.25 137 GLY A CA 1
ATOM 1110 C C . GLY A 1 137 ? 13.894 -0.217 -22.034 1.00 89.25 137 GLY A C 1
ATOM 1111 O O . GLY A 1 137 ? 12.937 0.229 -21.407 1.00 89.25 137 GLY A O 1
ATOM 1112 N N . PHE A 1 138 ? 15.134 0.257 -21.886 1.00 90.75 138 PHE A N 1
ATOM 1113 C CA . PHE A 1 138 ? 15.441 1.393 -21.020 1.00 90.75 138 PHE A CA 1
ATOM 1114 C C . PHE A 1 138 ? 14.663 2.651 -21.432 1.00 90.75 138 PHE A C 1
ATOM 1116 O O . PHE A 1 138 ? 13.946 3.225 -20.616 1.00 90.75 138 PHE A O 1
ATOM 1123 N N . TRP A 1 139 ? 14.740 3.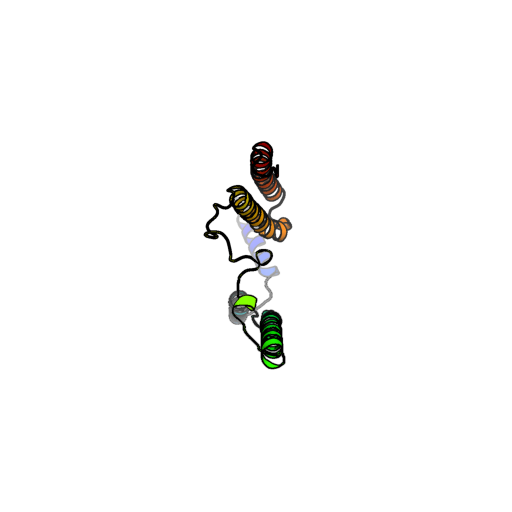056 -22.704 1.00 94.62 139 TRP A N 1
ATOM 1124 C CA . TRP A 1 139 ? 14.044 4.257 -23.176 1.00 94.62 139 TRP A CA 1
ATOM 1125 C C . TRP A 1 139 ? 12.521 4.126 -23.142 1.00 94.62 139 TRP A C 1
ATOM 1127 O O . TRP A 1 139 ? 11.845 5.104 -22.828 1.00 94.62 139 TRP A O 1
ATOM 1137 N N . THR A 1 140 ? 11.971 2.937 -23.398 1.00 92.38 140 THR A N 1
ATOM 1138 C CA . THR A 1 140 ? 10.530 2.686 -23.253 1.00 92.38 140 THR A CA 1
ATOM 1139 C C . THR A 1 140 ? 10.054 2.968 -21.828 1.00 92.38 140 THR A C 1
ATOM 1141 O O . THR A 1 140 ? 9.057 3.666 -21.649 1.00 92.38 140 THR A O 1
ATOM 1144 N N . VAL A 1 141 ? 10.787 2.493 -20.817 1.00 93.44 141 VAL A N 1
ATOM 1145 C CA . VAL A 1 141 ? 10.439 2.750 -19.414 1.00 93.44 141 VAL A CA 1
ATOM 1146 C C . VAL A 1 141 ? 10.670 4.204 -19.025 1.00 93.44 141 VAL A C 1
ATOM 1148 O O . VAL A 1 141 ? 9.827 4.779 -18.347 1.00 93.44 141 VAL A O 1
ATOM 1151 N N . MET A 1 142 ? 11.735 4.847 -19.506 1.00 94.12 142 MET A N 1
ATOM 1152 C CA . MET A 1 142 ? 11.945 6.278 -19.249 1.00 94.12 142 MET A CA 1
ATOM 1153 C C . MET A 1 142 ? 10.797 7.141 -19.786 1.00 94.12 142 MET A C 1
ATOM 1155 O O . MET A 1 142 ? 10.347 8.057 -19.103 1.00 94.12 142 MET A O 1
ATOM 1159 N N . VAL A 1 143 ? 10.284 6.836 -20.983 1.00 95.62 143 VAL A N 1
ATOM 1160 C CA . VAL A 1 143 ? 9.118 7.539 -21.542 1.00 95.62 143 VAL A CA 1
ATOM 1161 C C . VAL A 1 143 ? 7.857 7.250 -20.726 1.00 95.62 143 VAL A C 1
ATOM 1163 O O . VAL A 1 143 ? 7.108 8.177 -20.428 1.00 95.62 143 VAL A O 1
ATOM 1166 N N . PHE A 1 144 ? 7.633 5.996 -20.325 1.00 93.62 144 PHE A N 1
ATOM 1167 C CA . PHE A 1 144 ? 6.505 5.615 -19.472 1.00 93.62 144 PHE A CA 1
ATOM 1168 C C . PHE A 1 144 ? 6.499 6.386 -18.141 1.00 93.62 144 PHE A C 1
ATOM 1170 O O . PHE A 1 144 ? 5.495 7.013 -17.800 1.00 93.62 144 PHE A O 1
ATOM 1177 N N . LEU A 1 145 ? 7.642 6.432 -17.447 1.00 94.69 145 LEU A N 1
ATOM 1178 C CA . LEU A 1 145 ? 7.799 7.184 -16.200 1.00 94.69 145 LEU A CA 1
ATOM 1179 C C . LEU A 1 145 ? 7.607 8.682 -16.398 1.00 94.69 145 LEU A C 1
ATOM 1181 O O . LEU A 1 145 ? 6.963 9.333 -15.578 1.00 94.69 145 LEU A O 1
ATOM 1185 N N . ALA A 1 146 ? 8.123 9.238 -17.496 1.00 95.62 146 ALA A N 1
ATOM 1186 C CA . ALA A 1 146 ? 7.959 10.654 -17.793 1.00 95.62 146 ALA A CA 1
ATOM 1187 C C . ALA A 1 146 ? 6.479 11.030 -17.957 1.00 95.62 146 ALA A C 1
ATOM 1189 O O . ALA A 1 146 ? 6.045 12.039 -17.406 1.00 95.62 146 ALA A O 1
ATOM 1190 N N . VAL A 1 147 ? 5.690 10.215 -18.664 1.00 94.94 147 VAL A N 1
ATOM 1191 C CA . VAL A 1 147 ? 4.255 10.473 -18.867 1.00 94.94 147 VAL A CA 1
ATOM 1192 C C . VAL A 1 147 ? 3.491 10.447 -17.540 1.00 94.94 147 VAL A C 1
ATOM 1194 O O . VAL A 1 147 ? 2.718 11.368 -17.271 1.00 94.94 147 VAL A O 1
ATOM 1197 N N . LEU A 1 148 ? 3.732 9.443 -16.691 1.00 92.06 148 LEU A N 1
ATOM 1198 C CA . LEU A 1 148 ? 3.070 9.342 -15.386 1.00 92.06 148 LEU A CA 1
ATOM 1199 C C . LEU A 1 148 ? 3.510 10.453 -14.425 1.00 92.06 148 LEU A C 1
ATOM 1201 O O . LEU A 1 148 ? 2.666 11.084 -13.790 1.00 92.06 148 LEU A O 1
ATOM 1205 N N . THR A 1 149 ? 4.803 10.785 -14.404 1.00 92.12 149 THR A N 1
ATOM 1206 C CA . THR A 1 149 ? 5.340 11.899 -13.608 1.00 92.12 149 THR A CA 1
ATOM 1207 C C . THR A 1 149 ? 4.726 13.236 -14.026 1.00 92.12 149 THR A C 1
ATOM 1209 O O . THR A 1 149 ? 4.387 14.055 -13.174 1.00 92.12 149 THR A O 1
ATOM 1212 N N . VAL A 1 150 ? 4.533 13.471 -15.329 1.00 94.62 150 VAL A N 1
ATOM 1213 C CA . VAL A 1 150 ? 3.850 14.679 -15.822 1.00 94.62 150 VAL A CA 1
ATOM 1214 C C . VAL A 1 150 ? 2.392 14.717 -15.359 1.00 94.62 150 VAL A C 1
ATOM 1216 O O . VAL A 1 150 ? 1.933 15.772 -14.923 1.00 94.62 150 VAL A O 1
ATOM 1219 N N . GLY A 1 151 ? 1.683 13.585 -15.403 1.00 90.75 151 GLY A N 1
ATOM 1220 C CA . GLY A 1 151 ? 0.325 13.465 -14.864 1.00 90.75 151 GLY A CA 1
ATOM 1221 C C . GLY A 1 151 ? 0.258 13.789 -13.369 1.00 90.75 151 GLY A C 1
ATOM 1222 O O . GLY A 1 151 ? -0.584 14.577 -12.943 1.00 90.75 151 GLY A O 1
ATOM 1223 N N . PHE A 1 152 ? 1.206 13.274 -12.584 1.00 90.50 152 PHE A N 1
ATOM 1224 C CA . PHE A 1 152 ? 1.315 13.584 -11.160 1.00 90.50 152 PHE A CA 1
ATOM 1225 C C . PHE A 1 152 ? 1.593 15.069 -10.895 1.00 90.50 152 PHE A C 1
ATOM 1227 O O . PHE A 1 152 ? 0.918 15.688 -10.075 1.00 90.50 152 PHE A O 1
ATOM 1234 N N . ILE A 1 153 ? 2.547 15.672 -11.614 1.00 92.25 153 ILE A N 1
ATOM 1235 C CA . ILE A 1 153 ? 2.856 17.104 -11.483 1.00 92.25 153 ILE A CA 1
ATOM 1236 C C . ILE A 1 153 ? 1.634 17.960 -11.839 1.00 92.25 153 ILE A C 1
ATOM 1238 O O . ILE A 1 153 ? 1.411 18.998 -11.215 1.00 92.25 153 ILE A O 1
ATOM 1242 N N . TYR A 1 154 ? 0.845 17.551 -12.837 1.00 91.62 154 TYR A N 1
ATOM 1243 C CA . TYR A 1 154 ? -0.385 18.246 -13.208 1.00 91.62 154 TYR A CA 1
ATOM 1244 C C . TYR A 1 154 ? -1.410 18.237 -12.066 1.00 91.62 154 TYR A C 1
ATOM 1246 O O . TYR A 1 154 ? -1.905 19.302 -11.698 1.00 91.62 154 TYR A O 1
ATOM 1254 N N . GLU A 1 155 ? -1.682 17.072 -11.473 1.00 86.69 155 GLU A N 1
ATOM 1255 C CA . GLU A 1 155 ? -2.615 16.948 -10.344 1.00 86.69 155 GLU A CA 1
ATOM 1256 C C . GLU A 1 155 ? -2.126 17.710 -9.104 1.00 86.69 155 GLU A C 1
ATOM 1258 O O . GLU A 1 155 ? -2.913 18.402 -8.457 1.00 86.69 155 GLU A O 1
ATOM 1263 N N . TRP A 1 156 ? -0.816 17.685 -8.827 1.00 87.19 156 TRP A N 1
ATOM 1264 C CA . TRP A 1 156 ? -0.219 18.503 -7.768 1.00 87.19 156 TRP A CA 1
ATOM 1265 C C . TRP A 1 156 ? -0.493 19.985 -8.018 1.00 87.19 156 TRP A C 1
ATOM 1267 O O . TRP A 1 156 ? -1.061 20.667 -7.169 1.00 87.19 156 TRP A O 1
ATOM 1277 N N . LYS A 1 157 ? -0.155 20.498 -9.206 1.00 88.06 157 LYS A N 1
ATOM 1278 C CA . LYS A 1 157 ? -0.367 21.915 -9.539 1.00 88.06 157 LYS A CA 1
ATOM 1279 C C . LYS A 1 157 ? -1.833 22.342 -9.510 1.00 88.06 157 LYS A C 1
ATOM 1281 O O . LYS A 1 157 ? -2.104 23.531 -9.374 1.00 88.06 157 LYS A O 1
ATOM 1286 N N . LYS A 1 158 ? -2.764 21.404 -9.666 1.00 85.12 158 LYS A N 1
ATOM 1287 C CA . LYS A 1 158 ? -4.205 21.657 -9.606 1.00 85.12 158 LYS A CA 1
ATOM 1288 C C . LYS A 1 158 ? -4.738 21.772 -8.171 1.00 85.12 158 LYS A C 1
ATOM 1290 O O . LYS A 1 158 ? -5.915 22.072 -8.002 1.00 85.12 158 LYS A O 1
ATOM 1295 N N . GLY A 1 159 ? -3.895 21.556 -7.159 1.00 79.12 159 GLY A N 1
ATOM 1296 C CA . GLY A 1 159 ? -4.278 21.654 -5.750 1.00 79.12 159 GLY A CA 1
ATOM 1297 C C . GLY A 1 159 ? -5.087 20.453 -5.259 1.00 79.12 159 GLY A C 1
ATOM 1298 O O . GLY A 1 159 ? -5.744 20.532 -4.228 1.00 79.12 159 GLY A O 1
ATOM 1299 N N . ALA A 1 160 ? -5.042 19.317 -5.970 1.00 72.00 160 ALA A N 1
ATOM 1300 C CA . ALA A 1 160 ? -5.720 18.085 -5.550 1.00 72.00 160 ALA A CA 1
ATOM 1301 C C . ALA A 1 160 ? -5.178 17.518 -4.220 1.00 72.00 160 ALA A C 1
ATOM 1303 O O . ALA A 1 160 ? -5.808 16.650 -3.617 1.00 72.00 160 ALA A O 1
ATOM 1304 N N . LEU A 1 161 ? -4.005 17.997 -3.788 1.00 70.25 161 LEU A N 1
ATOM 1305 C CA . LEU A 1 161 ? -3.254 17.531 -2.622 1.00 70.25 161 LEU A CA 1
ATOM 1306 C C . LEU A 1 161 ? -3.076 18.615 -1.543 1.00 70.25 161 LEU A C 1
ATOM 1308 O O . LEU A 1 161 ? -2.324 18.380 -0.600 1.00 70.25 161 LEU A O 1
ATOM 1312 N N . ASP A 1 162 ? -3.716 19.781 -1.677 1.00 75.38 162 ASP A N 1
ATOM 1313 C CA . ASP A 1 162 ? -3.596 20.863 -0.693 1.00 75.38 162 ASP A CA 1
ATOM 1314 C C . ASP A 1 162 ? -4.576 20.667 0.481 1.00 75.38 162 ASP A C 1
ATOM 1316 O O . ASP A 1 162 ? -5.752 20.320 0.307 1.00 75.38 162 ASP A O 1
ATOM 1320 N N . TRP A 1 163 ? -4.060 20.878 1.697 1.00 68.38 163 TRP A N 1
ATOM 1321 C CA . TRP A 1 163 ? -4.705 20.551 2.979 1.00 68.38 163 TRP A CA 1
ATOM 1322 C C . TRP A 1 163 ? -5.023 21.784 3.831 1.00 68.38 163 TRP A C 1
ATOM 1324 O O . TRP A 1 163 ? -4.915 21.742 5.058 1.00 68.38 163 TRP A O 1
ATOM 1334 N N . GLU A 1 164 ? -5.419 22.867 3.170 1.00 59.94 164 GLU A N 1
ATOM 1335 C CA . GLU A 1 164 ? -5.967 24.074 3.801 1.00 59.94 164 GLU A CA 1
ATOM 1336 C C . GLU A 1 164 ? -7.454 24.259 3.450 1.00 59.94 164 GLU A C 1
ATOM 1338 O O . GLU A 1 164 ? -7.924 23.701 2.420 1.00 59.94 164 GLU A O 1
#

Organism: NCBI:txid645616

Sequence (164 aa):
MLFAPLRRLLRRFALNMFQPAQSSAGRQVQNATISRFTYRDWTLGMNLQQYFPVLLFIVIATLIGFVLLAAGRVLGPYRPDDQKLSPYECGFEAFDDSRMNFDVRYYLIAILFILFDLEIAFLFPWAIASGDIGLVGFWTVMVFLAVLTVGFIYEWKKGALDWE

pLDDT: mean 80.33, std 14.93, range [51.75, 98.44]

Foldseek 3Di:
DPCVVVVVVVVVVVVVVPDDPAPPVRVVVVVVVVVCVPPPCVVPVPPCVVCVVVVVVVVVVVVVVVVVVVCCVVVPDDDDDPQVPADDDPPDHDPDDPPDDDDCLVVLVVVLVVLVVVLVVVVVVCVVCVVPCPPVSVVVNVVVVVVNVVVVVVCVVVCSPPDD

Secondary structure (DSSP, 8-state):
--SHHHHHHHHHHHHHHT-----HHHHHHHHHHHHHHHHHHHHS---GGGGHHHHHHHHHHHHHHHHHHHHHHHHS-----HHHHS--STTSPPPS-S-----HHHHHHHHHHHHHHHHHHHHHHHHHHHHHHHHHHHHHHHHHHHHHHHHHHHHHHTTTT---

Radius of gyration: 34.46 Å; chains: 1; bounding box: 62×71×96 Å